Protein AF-A0A970FHM4-F1 (afdb_monomer_lite)

Secondary structure (DSSP, 8-state):
---------PPPHHHHHHHHHHHHHHHHHHHHHHHHHHHHHHHHHHHHHHHHHHHHHHHHHHHTTTPPPSSGGGGGGGSTTGGG---SSTT----TTTTTTTTTT--------

Structure (mmCIF, N/CA/C/O backbone):
data_AF-A0A970FHM4-F1
#
_entry.id   AF-A0A970FHM4-F1
#
loop_
_atom_site.group_PDB
_atom_site.id
_atom_site.type_symbol
_atom_site.label_atom_id
_atom_site.label_alt_id
_atom_site.label_comp_id
_atom_site.label_asym_id
_atom_site.label_entity_id
_atom_site.label_seq_id
_atom_site.pdbx_PDB_ins_code
_atom_site.Cartn_x
_atom_site.Cartn_y
_atom_site.Cartn_z
_atom_site.occupancy
_atom_site.B_iso_or_equiv
_atom_site.auth_seq_id
_atom_site.auth_comp_id
_atom_site.auth_asym_id
_atom_site.auth_atom_id
_atom_site.pdbx_PDB_model_num
ATOM 1 N N . MET A 1 1 ? -10.624 -36.931 55.716 1.00 47.12 1 MET A N 1
ATOM 2 C CA . MET A 1 1 ? -10.658 -36.661 54.260 1.00 47.12 1 MET A CA 1
ATOM 3 C C . MET A 1 1 ? -11.258 -35.272 54.061 1.00 47.12 1 MET A C 1
ATOM 5 O O . MET A 1 1 ? -12.460 -35.108 54.221 1.00 47.12 1 MET A O 1
ATOM 9 N N . MET A 1 2 ? -10.418 -34.252 53.869 1.00 50.75 2 MET A N 1
ATOM 10 C CA . MET A 1 2 ? -10.850 -32.848 53.817 1.00 50.75 2 MET A CA 1
ATOM 11 C C . MET A 1 2 ? -11.501 -32.578 52.451 1.00 50.75 2 MET A C 1
ATOM 13 O O . MET A 1 2 ? -10.824 -32.610 51.425 1.00 50.75 2 MET A O 1
ATOM 17 N N . LYS A 1 3 ? -12.822 -32.372 52.418 1.00 61.88 3 LYS A N 1
ATOM 18 C CA . LYS A 1 3 ? -13.551 -31.987 51.201 1.00 61.88 3 LYS A CA 1
ATOM 19 C C . LYS A 1 3 ? -13.250 -30.519 50.896 1.00 61.88 3 LYS A C 1
ATOM 21 O O . LYS A 1 3 ? -13.699 -29.633 51.615 1.00 61.88 3 LYS A O 1
ATOM 26 N N . PHE A 1 4 ? -12.488 -30.274 49.835 1.00 65.38 4 PHE A N 1
ATOM 27 C CA . PHE A 1 4 ? -12.268 -28.937 49.292 1.00 65.38 4 PHE A CA 1
ATOM 28 C C . PHE A 1 4 ? -13.603 -28.411 48.739 1.00 65.38 4 PHE A C 1
ATOM 30 O O . PHE A 1 4 ? -14.100 -28.903 47.725 1.00 65.38 4 PHE A O 1
ATOM 37 N N . LEU A 1 5 ? -14.215 -27.444 49.423 1.00 69.38 5 LEU A N 1
ATOM 38 C CA . LEU A 1 5 ? -15.389 -26.733 48.919 1.00 69.38 5 LEU A CA 1
ATOM 39 C C . LEU A 1 5 ? -14.934 -25.859 47.742 1.00 69.38 5 LEU A C 1
ATOM 41 O O . LEU A 1 5 ? -14.339 -24.800 47.934 1.00 69.38 5 LEU A O 1
ATOM 45 N N . ARG A 1 6 ? -15.162 -26.321 46.507 1.00 68.62 6 ARG A N 1
ATOM 46 C CA . ARG A 1 6 ? -14.928 -25.515 45.302 1.00 68.62 6 ARG A CA 1
ATOM 47 C C . ARG A 1 6 ? -15.928 -24.357 45.281 1.00 68.62 6 ARG A C 1
ATOM 49 O O . ARG A 1 6 ? -17.110 -24.553 45.018 1.00 68.62 6 ARG A O 1
ATOM 56 N N . SER A 1 7 ? -15.439 -23.152 45.564 1.00 67.62 7 SER A N 1
ATOM 57 C CA . SER A 1 7 ? -16.160 -21.902 45.330 1.00 67.62 7 SER A CA 1
ATOM 58 C C . SER A 1 7 ? -16.213 -21.653 43.820 1.00 67.62 7 SER A C 1
ATOM 60 O O . SER A 1 7 ? -15.241 -21.196 43.222 1.00 67.62 7 SER A O 1
ATOM 62 N N . ASN A 1 8 ? -17.328 -22.009 43.184 1.00 67.75 8 ASN A N 1
ATOM 63 C CA . ASN A 1 8 ? -17.584 -21.647 41.793 1.00 67.75 8 ASN A CA 1
ATOM 64 C C . ASN A 1 8 ? -18.011 -20.173 41.755 1.00 67.75 8 ASN A C 1
ATOM 66 O O . ASN A 1 8 ? -19.188 -19.860 41.928 1.00 67.75 8 ASN A O 1
ATOM 70 N N . LYS A 1 9 ? -17.051 -19.261 41.574 1.00 74.31 9 LYS A N 1
ATOM 71 C CA . LYS A 1 9 ? -17.341 -17.862 41.240 1.00 74.31 9 LYS A CA 1
ATOM 72 C C . LYS A 1 9 ? -17.841 -17.820 39.792 1.00 74.31 9 LYS A C 1
ATOM 74 O O . LYS A 1 9 ? -17.068 -18.075 38.873 1.00 74.31 9 LYS A O 1
ATOM 79 N N . GLY A 1 10 ? -19.136 -17.581 39.602 1.00 75.44 10 GLY A N 1
ATOM 80 C CA . GLY A 1 10 ? -19.725 -17.345 38.283 1.00 75.44 10 GLY A CA 1
ATOM 81 C C . GLY A 1 10 ? -19.442 -15.921 37.807 1.00 75.44 10 GLY A C 1
ATOM 82 O O . GLY A 1 10 ? -19.414 -14.999 38.619 1.00 75.44 10 GLY A O 1
ATOM 83 N N . PHE A 1 11 ? -19.232 -15.755 36.501 1.00 80.06 11 PHE A N 1
ATOM 84 C CA . PHE A 1 11 ? -19.122 -14.448 35.852 1.00 80.06 11 PHE A CA 1
ATOM 85 C C . PHE A 1 11 ? -20.471 -13.727 35.947 1.00 80.06 11 PHE A C 1
ATOM 87 O O . PHE A 1 11 ? -21.509 -14.333 35.666 1.00 80.06 11 PHE A O 1
ATOM 94 N N . THR A 1 12 ? -20.493 -12.461 36.361 1.00 90.00 12 THR A N 1
ATOM 95 C CA . THR A 1 12 ? -21.752 -11.708 36.391 1.00 90.00 12 THR A CA 1
ATOM 96 C C . THR A 1 12 ? -22.114 -11.243 34.978 1.00 90.00 12 THR A C 1
ATOM 98 O O . THR A 1 12 ? -21.250 -10.869 34.186 1.00 90.00 12 THR A O 1
ATOM 101 N N . LEU A 1 13 ? -23.407 -11.232 34.637 1.00 89.94 13 LEU A N 1
ATOM 102 C CA . LEU A 1 13 ? -23.860 -10.679 33.350 1.00 89.94 13 LEU A CA 1
ATOM 103 C C . LEU A 1 13 ? -23.475 -9.199 33.201 1.00 89.94 13 LEU A C 1
ATOM 105 O O . LEU A 1 13 ? -23.202 -8.736 32.097 1.00 89.94 13 LEU A O 1
ATOM 109 N N . VAL A 1 14 ? -23.415 -8.473 34.321 1.00 92.94 14 VAL A N 1
ATOM 110 C CA . VAL A 1 14 ? -23.014 -7.063 34.364 1.00 92.94 14 VAL A CA 1
ATOM 111 C C . VAL A 1 14 ? -21.531 -6.889 34.025 1.00 92.94 14 VAL A C 1
ATOM 113 O O . VAL A 1 14 ? -21.203 -5.991 33.254 1.00 92.94 14 VAL A O 1
ATOM 116 N N . GLU A 1 15 ? -20.640 -7.756 34.522 1.00 90.50 15 GLU A N 1
ATOM 117 C CA . GLU A 1 15 ? -19.221 -7.739 34.128 1.00 90.50 15 GLU A CA 1
ATOM 118 C C . GLU A 1 15 ? -19.059 -7.928 32.622 1.00 90.50 15 GLU A C 1
ATOM 120 O O . GLU A 1 15 ? -18.303 -7.194 31.990 1.00 90.50 15 GLU A O 1
ATOM 125 N N . LEU A 1 16 ? -19.807 -8.861 32.027 1.00 91.94 16 LEU A N 1
ATOM 126 C CA . LEU A 1 16 ? -19.740 -9.089 30.584 1.00 91.94 16 LEU A CA 1
ATOM 127 C C . LEU A 1 16 ? -20.261 -7.881 29.794 1.00 91.94 16 LEU A C 1
ATOM 129 O O . LEU A 1 16 ? -19.669 -7.504 28.784 1.00 91.94 16 LEU A O 1
ATOM 133 N N . LEU A 1 17 ? -21.334 -7.248 30.276 1.00 94.38 17 LEU A N 1
ATOM 134 C CA . LEU A 1 17 ? -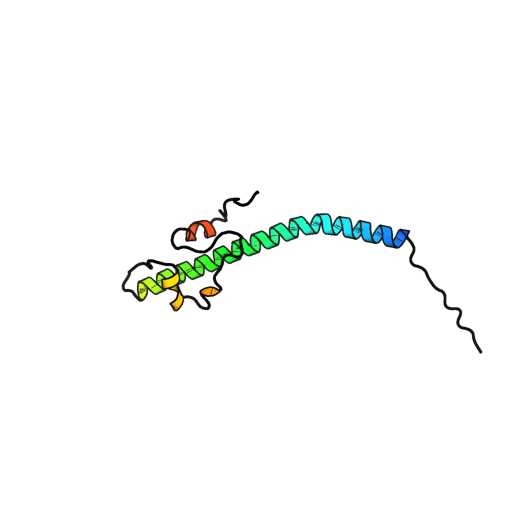21.938 -6.077 29.645 1.00 94.38 17 LEU A CA 1
ATOM 135 C C . LEU A 1 17 ? -20.973 -4.886 29.605 1.00 94.38 17 LEU A C 1
ATOM 137 O O . LEU A 1 17 ? -20.823 -4.250 28.565 1.00 94.38 17 LEU A O 1
ATOM 141 N N . ILE A 1 18 ? -20.283 -4.594 30.709 1.00 95.06 18 ILE A N 1
ATOM 142 C CA . ILE A 1 18 ? -19.328 -3.477 30.759 1.00 95.06 18 ILE A CA 1
ATOM 143 C C . ILE A 1 18 ? -18.163 -3.714 29.786 1.00 95.06 18 ILE A C 1
ATOM 145 O O . ILE A 1 18 ? -17.743 -2.789 29.092 1.00 95.06 18 ILE A O 1
ATOM 149 N N . VAL A 1 19 ? -17.676 -4.953 29.677 1.00 95.94 19 VAL A N 1
ATOM 150 C CA . VAL A 1 19 ? -16.573 -5.299 28.768 1.00 95.94 19 VAL A CA 1
ATOM 151 C C . VAL A 1 19 ? -16.952 -5.054 27.307 1.00 95.94 19 VAL A C 1
ATOM 153 O O . VAL A 1 19 ? -16.191 -4.408 26.587 1.00 95.94 19 VAL A O 1
ATOM 156 N N . VAL A 1 20 ? -18.129 -5.507 26.861 1.00 96.50 20 VAL A N 1
ATOM 157 C CA . VAL A 1 20 ? -18.550 -5.293 25.464 1.00 96.50 20 VAL A CA 1
ATOM 158 C C . VAL A 1 20 ? -18.807 -3.818 25.155 1.00 96.50 20 VAL A C 1
ATOM 160 O O . VAL A 1 20 ? -18.520 -3.379 24.044 1.00 96.50 20 VAL A O 1
ATOM 163 N N . VAL A 1 21 ? -19.267 -3.032 26.137 1.00 97.38 21 VAL A N 1
ATOM 164 C CA . VAL A 1 21 ? -19.425 -1.575 25.995 1.00 97.38 21 VAL A CA 1
ATOM 165 C C . VAL A 1 21 ? -18.070 -0.898 25.781 1.00 97.38 21 VAL A C 1
ATOM 167 O O . VAL A 1 21 ? -17.928 -0.094 24.861 1.00 97.38 21 VAL A O 1
ATOM 170 N N . ILE A 1 22 ? -17.057 -1.249 26.579 1.00 97.62 22 ILE A N 1
ATOM 171 C CA . ILE A 1 22 ? -15.706 -0.689 26.430 1.00 97.62 22 ILE A CA 1
ATOM 172 C C . ILE A 1 22 ? -15.106 -1.085 25.073 1.00 97.62 22 ILE A C 1
ATOM 174 O O . ILE A 1 22 ? -14.592 -0.222 24.363 1.00 97.62 22 ILE A O 1
ATOM 178 N N . ILE A 1 23 ? -15.217 -2.358 24.670 1.00 97.69 23 ILE A N 1
ATOM 179 C CA . ILE A 1 23 ? -14.736 -2.825 23.358 1.00 97.69 23 ILE A CA 1
ATOM 180 C C . ILE A 1 23 ? -15.452 -2.084 22.220 1.00 97.69 23 ILE A C 1
ATOM 182 O O . ILE A 1 23 ? -14.798 -1.668 21.267 1.00 97.69 23 ILE A O 1
ATOM 186 N N . GLY A 1 24 ? -16.764 -1.857 22.332 1.00 98.12 24 GLY A N 1
ATOM 187 C CA . GLY A 1 24 ? -17.536 -1.107 21.339 1.00 98.12 24 GLY A CA 1
ATOM 188 C C . GLY A 1 24 ? -17.017 0.318 21.128 1.00 98.12 24 GLY A C 1
ATOM 189 O O . GLY A 1 24 ? -16.848 0.743 19.986 1.00 98.12 24 GLY A O 1
ATOM 190 N N . ILE A 1 25 ? -16.690 1.031 22.213 1.00 97.94 25 ILE A N 1
ATOM 191 C CA . ILE A 1 25 ? -16.112 2.384 22.138 1.00 97.94 25 ILE A CA 1
ATOM 192 C C . ILE A 1 25 ? -14.737 2.358 21.456 1.00 97.94 25 ILE A C 1
ATOM 194 O O . ILE A 1 25 ? -14.462 3.191 20.593 1.00 97.94 25 ILE A O 1
ATOM 198 N N . LEU A 1 26 ? -13.883 1.391 21.809 1.00 98.06 26 LEU A N 1
ATOM 199 C CA . LEU A 1 26 ? -12.553 1.262 21.208 1.00 98.06 26 LEU A CA 1
ATOM 200 C C . LEU A 1 26 ? -12.636 0.975 19.704 1.00 98.06 26 LEU A C 1
ATOM 202 O O . LEU A 1 26 ? -11.939 1.618 18.923 1.00 98.06 26 LEU A O 1
ATOM 206 N N . VAL A 1 27 ? -13.509 0.052 19.288 1.00 98.00 27 VAL A N 1
ATOM 207 C CA . VAL A 1 27 ? -13.689 -0.319 17.874 1.00 98.00 27 VAL A CA 1
ATOM 208 C C . VAL A 1 27 ? -14.221 0.854 17.049 1.00 98.00 27 VAL A C 1
ATOM 210 O O . VAL A 1 27 ? -13.736 1.078 15.941 1.00 98.00 27 VAL A O 1
ATOM 213 N N . ALA A 1 28 ? -15.155 1.640 17.594 1.00 97.56 28 ALA A N 1
ATOM 214 C CA . ALA A 1 28 ? -15.717 2.804 16.908 1.00 97.56 28 ALA A CA 1
ATOM 215 C C . ALA A 1 28 ? -14.651 3.850 16.528 1.00 97.56 28 ALA A C 1
ATOM 217 O O . ALA A 1 28 ? -14.747 4.460 15.466 1.00 97.56 28 ALA A O 1
ATOM 218 N N . ILE A 1 29 ? -13.624 4.033 17.365 1.00 97.38 29 ILE A N 1
ATOM 219 C CA . ILE A 1 29 ? -12.493 4.932 17.080 1.00 97.38 29 ILE A CA 1
ATOM 220 C C . ILE A 1 29 ? -11.436 4.227 16.219 1.00 97.38 29 ILE A C 1
ATOM 222 O O . ILE A 1 29 ? -10.860 4.834 15.318 1.00 97.38 29 ILE A O 1
ATOM 226 N N . ALA A 1 30 ? -11.177 2.942 16.471 1.00 97.25 30 ALA A N 1
ATOM 227 C CA . ALA A 1 30 ? -10.107 2.202 15.810 1.00 97.25 30 ALA A CA 1
ATOM 228 C C . ALA A 1 30 ? -10.345 1.994 14.306 1.00 97.25 30 ALA A C 1
ATOM 230 O O . ALA A 1 30 ? -9.398 2.118 13.535 1.00 97.25 30 ALA A O 1
ATOM 231 N N . ILE A 1 31 ? -11.580 1.703 13.875 1.00 96.50 31 ILE A N 1
ATOM 232 C CA . ILE A 1 31 ? -11.900 1.435 12.460 1.00 96.50 31 ILE A CA 1
ATOM 233 C C . ILE A 1 31 ? -11.533 2.609 11.532 1.00 96.50 31 ILE A C 1
ATOM 235 O O . ILE A 1 31 ? -10.760 2.381 10.597 1.00 96.50 31 ILE A O 1
ATOM 239 N N . PRO A 1 32 ? -12.027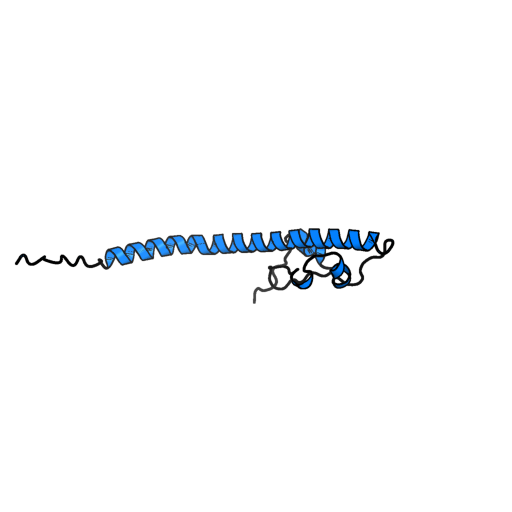 3.849 11.743 1.00 95.12 32 PRO A N 1
ATOM 240 C CA . PRO A 1 32 ? -11.718 4.954 10.834 1.00 95.12 32 PRO A CA 1
ATOM 241 C C . PRO A 1 32 ? -10.222 5.290 10.827 1.00 95.12 32 PRO A C 1
ATOM 243 O O . PRO A 1 32 ? -9.640 5.452 9.756 1.00 95.12 32 PRO A O 1
ATOM 246 N N . VAL A 1 33 ? -9.577 5.296 12.000 1.00 96.88 33 VAL A N 1
ATOM 247 C CA . VAL A 1 33 ? -8.136 5.573 12.127 1.00 96.88 33 VAL A CA 1
ATOM 248 C C . VAL A 1 33 ? -7.305 4.521 11.392 1.00 96.88 33 VAL A C 1
ATOM 250 O O . VAL A 1 33 ? -6.388 4.854 10.647 1.00 96.88 33 VAL A O 1
ATOM 253 N N . TYR A 1 34 ? -7.631 3.239 11.558 1.00 96.12 34 TYR A N 1
ATOM 254 C CA . TYR A 1 34 ? -6.929 2.161 10.866 1.00 96.12 34 TYR A CA 1
ATOM 255 C C . TYR A 1 34 ? -7.123 2.233 9.345 1.00 96.12 34 TYR A C 1
ATOM 257 O O . TYR A 1 34 ? -6.170 2.031 8.588 1.00 96.12 34 TYR A O 1
ATOM 265 N N . SER A 1 35 ? -8.331 2.568 8.884 1.00 93.31 35 SER A N 1
ATOM 266 C CA . SER A 1 35 ? -8.614 2.752 7.457 1.00 93.31 35 SER A CA 1
ATOM 267 C C . SER A 1 35 ? -7.790 3.889 6.846 1.00 93.31 35 SER A C 1
ATOM 269 O O . SER A 1 35 ? -7.274 3.747 5.740 1.00 93.31 35 SER A O 1
ATOM 271 N N . GLU A 1 36 ? -7.634 5.008 7.552 1.00 92.12 36 GLU A N 1
ATOM 272 C CA . GLU A 1 36 ? -6.830 6.141 7.086 1.00 92.12 36 GLU A CA 1
ATOM 273 C C . GLU A 1 36 ? -5.334 5.801 7.050 1.00 92.12 36 GLU A C 1
ATOM 275 O O . GLU A 1 36 ? -4.662 6.046 6.046 1.00 92.12 36 GLU A O 1
ATOM 280 N N . ILE A 1 37 ? -4.816 5.163 8.106 1.00 94.25 37 ILE A N 1
ATOM 281 C CA . ILE A 1 37 ? -3.408 4.747 8.183 1.00 94.25 37 ILE A CA 1
ATOM 282 C C . ILE A 1 37 ? -3.069 3.770 7.056 1.00 94.25 37 ILE A C 1
ATOM 284 O O . ILE A 1 37 ? -2.052 3.931 6.382 1.00 94.25 37 ILE A O 1
ATOM 288 N N . THR A 1 38 ? -3.911 2.759 6.839 1.00 93.19 38 THR A N 1
ATOM 289 C CA . THR A 1 38 ? -3.685 1.767 5.779 1.00 93.19 38 THR A CA 1
ATOM 290 C C . THR A 1 38 ? -3.768 2.394 4.395 1.00 93.19 38 THR A C 1
ATOM 292 O O . THR A 1 38 ? -2.920 2.098 3.557 1.00 93.19 38 THR A O 1
ATOM 295 N N . ARG A 1 39 ? -4.720 3.303 4.156 1.00 90.56 39 ARG A N 1
ATOM 296 C CA . ARG A 1 39 ? -4.796 4.063 2.904 1.00 90.56 39 ARG A CA 1
ATOM 297 C C . ARG A 1 39 ? -3.530 4.887 2.662 1.00 90.56 39 ARG A C 1
ATOM 299 O O . ARG A 1 39 ? -2.914 4.735 1.613 1.00 90.56 39 ARG A O 1
ATOM 306 N N . SER A 1 40 ? -3.092 5.685 3.636 1.00 90.06 40 SER A N 1
ATOM 307 C CA . SER A 1 40 ? -1.882 6.504 3.487 1.00 90.06 40 SER A CA 1
ATOM 308 C C . SER A 1 40 ? -0.625 5.648 3.286 1.00 90.06 40 SER A C 1
ATOM 310 O O . SER A 1 40 ? 0.247 5.997 2.494 1.00 90.06 40 SER A O 1
ATOM 312 N N . ALA A 1 41 ? -0.530 4.495 3.956 1.00 92.75 41 ALA A N 1
ATOM 313 C CA . ALA A 1 41 ? 0.571 3.557 3.751 1.00 92.75 41 ALA A CA 1
ATOM 314 C C . ALA A 1 41 ? 0.599 3.003 2.316 1.00 92.75 41 ALA A C 1
ATOM 316 O O . ALA A 1 41 ? 1.674 2.902 1.725 1.00 92.75 41 ALA A O 1
ATOM 317 N N . LYS A 1 42 ? -0.571 2.688 1.746 1.00 91.56 42 LYS A N 1
ATOM 318 C CA . LYS A 1 42 ? -0.700 2.247 0.351 1.00 91.56 42 LYS A CA 1
ATOM 319 C C . LYS A 1 42 ? -0.287 3.345 -0.632 1.00 91.56 42 LYS A C 1
ATOM 321 O O . LYS A 1 42 ? 0.509 3.070 -1.521 1.00 91.56 42 LYS A O 1
ATOM 326 N N . GLU A 1 43 ? -0.759 4.576 -0.439 1.00 89.81 43 GLU A N 1
ATOM 327 C CA . GLU A 1 43 ? -0.407 5.729 -1.287 1.00 89.81 43 GLU A CA 1
ATOM 328 C C . GLU A 1 43 ? 1.110 5.986 -1.280 1.00 89.81 43 GLU A C 1
ATOM 330 O O . GLU A 1 43 ? 1.737 6.077 -2.333 1.00 89.81 43 GLU A O 1
ATOM 335 N N . ARG A 1 44 ? 1.737 5.986 -0.096 1.00 90.88 44 ARG A N 1
ATOM 336 C CA . ARG A 1 44 ? 3.196 6.145 0.042 1.00 90.88 44 ARG A CA 1
ATOM 337 C C . ARG A 1 44 ? 3.983 5.009 -0.605 1.00 90.88 44 ARG A C 1
ATOM 339 O O . ARG A 1 44 ? 5.062 5.243 -1.146 1.00 90.88 44 ARG A O 1
ATOM 346 N N . ALA A 1 45 ? 3.472 3.780 -0.542 1.00 91.88 45 ALA A N 1
ATOM 347 C CA . ALA A 1 45 ? 4.083 2.658 -1.244 1.00 91.88 45 ALA A CA 1
ATOM 348 C C . ALA A 1 45 ? 4.029 2.872 -2.764 1.00 91.88 45 ALA A C 1
ATOM 350 O O . ALA A 1 45 ? 5.030 2.639 -3.440 1.00 91.88 45 ALA A O 1
ATOM 351 N N . CYS A 1 46 ? 2.913 3.392 -3.293 1.00 91.38 46 CYS A N 1
ATOM 352 C CA . CYS A 1 46 ? 2.816 3.708 -4.715 1.00 91.38 46 CYS A CA 1
ATOM 353 C C . CYS A 1 46 ? 3.802 4.798 -5.135 1.00 91.38 46 CYS A C 1
ATOM 355 O O . CYS A 1 46 ? 4.516 4.615 -6.118 1.00 91.38 46 CYS A O 1
ATOM 357 N N . GLU A 1 47 ? 3.902 5.875 -4.357 1.00 90.81 47 GLU A N 1
ATOM 358 C CA . GLU A 1 47 ? 4.861 6.958 -4.590 1.00 90.81 47 GLU A CA 1
ATOM 359 C C . GLU A 1 47 ? 6.316 6.450 -4.565 1.00 90.81 47 GLU A C 1
ATOM 361 O O . GLU A 1 47 ? 7.142 6.821 -5.400 1.00 90.81 47 GLU A O 1
ATOM 366 N N . SER A 1 48 ? 6.641 5.561 -3.621 1.00 92.12 48 SER A N 1
ATOM 367 C CA . SER A 1 48 ? 7.967 4.944 -3.532 1.00 92.12 48 SER A CA 1
ATOM 368 C C . SER A 1 48 ? 8.291 4.114 -4.774 1.00 92.12 48 SER A C 1
ATOM 370 O O . SER A 1 48 ? 9.381 4.240 -5.331 1.00 92.12 48 SER A O 1
ATOM 372 N N . ASN A 1 49 ? 7.347 3.292 -5.231 1.00 92.69 49 ASN A N 1
ATOM 373 C CA . ASN A 1 49 ? 7.508 2.483 -6.438 1.00 92.69 49 ASN A CA 1
ATOM 374 C C . ASN A 1 49 ? 7.676 3.354 -7.687 1.00 92.69 49 ASN A C 1
ATOM 376 O O . ASN A 1 49 ? 8.520 3.056 -8.525 1.00 92.69 49 ASN A O 1
ATOM 380 N N . VAL A 1 50 ? 6.955 4.473 -7.792 1.00 92.25 50 VAL A N 1
ATOM 381 C CA . VAL A 1 50 ? 7.131 5.422 -8.900 1.00 92.25 50 VAL A CA 1
ATOM 382 C C . VAL A 1 50 ? 8.558 5.943 -8.972 1.00 92.25 50 VAL A C 1
ATOM 384 O O . VAL A 1 50 ? 9.144 6.017 -10.048 1.00 92.25 50 VAL A O 1
ATOM 387 N N . ARG A 1 51 ? 9.155 6.286 -7.828 1.00 92.69 51 ARG A N 1
ATOM 388 C CA . ARG A 1 51 ? 10.549 6.745 -7.786 1.00 92.69 51 ARG A CA 1
ATOM 389 C C . ARG A 1 51 ? 11.513 5.662 -8.281 1.00 92.69 51 ARG A C 1
ATOM 391 O O . ARG A 1 51 ? 12.480 5.993 -8.963 1.00 92.69 51 ARG A O 1
ATOM 398 N N . ILE A 1 52 ? 11.227 4.391 -7.987 1.00 93.50 52 ILE A N 1
ATOM 399 C CA . ILE A 1 52 ? 11.980 3.244 -8.516 1.00 93.50 52 ILE A CA 1
ATOM 400 C C . ILE A 1 52 ? 11.827 3.170 -10.040 1.00 93.50 52 ILE A C 1
ATOM 402 O O . ILE A 1 52 ? 12.836 3.108 -10.737 1.00 93.50 52 ILE A O 1
ATOM 406 N N . ILE A 1 53 ? 10.601 3.270 -10.563 1.00 93.75 53 ILE A N 1
ATOM 407 C CA . ILE A 1 53 ? 10.323 3.257 -12.010 1.00 93.75 53 ILE A CA 1
ATOM 408 C C . ILE A 1 53 ? 11.043 4.410 -12.713 1.00 93.75 53 ILE A C 1
ATOM 410 O O . ILE A 1 53 ? 11.745 4.184 -13.690 1.00 93.75 53 ILE A O 1
ATOM 414 N N . LYS A 1 54 ? 10.968 5.639 -12.187 1.00 93.50 54 LYS A N 1
ATOM 415 C CA . LYS A 1 54 ? 11.699 6.789 -12.746 1.00 93.50 54 LYS A CA 1
ATOM 416 C C . LYS A 1 54 ? 13.207 6.549 -12.767 1.00 93.50 54 LYS A C 1
ATOM 418 O O . LYS A 1 54 ? 13.871 6.873 -13.746 1.00 93.50 54 LYS A O 1
ATOM 423 N N . SER A 1 55 ? 13.754 5.949 -11.710 1.00 94.69 55 SER A N 1
ATOM 424 C CA . SER A 1 55 ? 15.167 5.569 -11.682 1.00 94.69 55 SER A CA 1
ATOM 425 C C . SER A 1 55 ? 15.503 4.473 -12.697 1.00 94.69 55 SER A C 1
ATOM 427 O O . SER A 1 55 ? 16.637 4.426 -13.168 1.00 94.69 55 SER A O 1
ATOM 429 N N . ALA A 1 56 ? 14.565 3.584 -13.020 1.00 95.19 56 ALA A N 1
ATOM 430 C CA . ALA A 1 56 ? 14.733 2.563 -14.047 1.00 95.19 56 ALA A CA 1
ATOM 431 C C . ALA A 1 56 ? 14.682 3.162 -15.459 1.00 95.19 56 ALA A C 1
ATOM 433 O O . ALA A 1 56 ? 15.527 2.815 -16.274 1.00 95.19 56 ALA A O 1
ATOM 434 N N . ILE A 1 57 ? 13.792 4.127 -15.718 1.00 94.69 57 ILE A N 1
ATOM 435 C CA . ILE A 1 57 ? 13.743 4.879 -16.987 1.00 94.69 57 ILE A CA 1
ATOM 436 C C . ILE A 1 57 ? 15.088 5.563 -17.255 1.00 94.69 57 ILE A C 1
ATOM 438 O O . ILE A 1 57 ? 15.637 5.456 -18.347 1.00 94.69 57 ILE A O 1
ATOM 442 N N . LEU A 1 58 ? 15.672 6.210 -16.241 1.00 94.81 58 LEU A N 1
ATOM 443 C CA . LEU A 1 58 ? 16.991 6.837 -16.380 1.00 94.81 58 LEU A CA 1
ATOM 444 C C . LEU A 1 58 ? 18.099 5.813 -16.678 1.00 94.81 58 LEU A C 1
ATOM 446 O O . LEU A 1 58 ? 19.017 6.107 -17.438 1.00 94.81 58 LEU A O 1
ATOM 450 N N . GLN A 1 59 ? 18.034 4.618 -16.086 1.00 95.56 59 GLN A N 1
ATOM 451 C CA . GLN A 1 59 ? 18.996 3.547 -16.371 1.00 95.56 59 GLN A CA 1
ATOM 452 C C . GLN A 1 59 ? 18.831 2.995 -17.790 1.00 95.56 59 GLN A C 1
ATOM 454 O O . GLN A 1 59 ? 19.835 2.799 -18.472 1.00 95.56 59 GLN A O 1
ATOM 459 N N . TYR A 1 60 ? 17.587 2.811 -18.236 1.00 95.88 60 TYR A N 1
ATOM 460 C CA . TYR A 1 60 ? 17.252 2.415 -19.600 1.00 95.88 60 TYR A CA 1
ATOM 461 C C . TYR A 1 60 ? 17.831 3.408 -20.610 1.00 95.88 60 TYR A C 1
ATOM 463 O O . TYR A 1 60 ? 18.594 3.015 -21.484 1.00 95.88 60 TYR A O 1
ATOM 471 N N . GLN A 1 61 ? 17.590 4.709 -20.420 1.00 95.38 61 GLN A N 1
ATOM 472 C CA . GLN A 1 61 ? 18.114 5.757 -21.302 1.00 95.38 61 GLN A CA 1
ATOM 473 C C . GLN A 1 61 ? 19.646 5.741 -21.396 1.00 95.38 61 GLN A C 1
ATOM 475 O O . GLN A 1 61 ? 20.213 5.985 -22.456 1.00 95.38 61 GLN A O 1
ATOM 480 N N . VAL A 1 62 ? 20.350 5.446 -20.300 1.00 95.25 62 VAL A N 1
ATOM 481 C CA . VAL A 1 62 ? 21.818 5.333 -20.322 1.00 95.25 62 VAL A CA 1
ATOM 482 C C . VAL A 1 62 ? 22.280 4.103 -21.110 1.00 95.25 62 VAL A C 1
ATOM 484 O O . VAL A 1 62 ? 23.311 4.170 -21.780 1.00 95.25 62 VAL A O 1
ATOM 487 N N . ALA A 1 63 ? 21.547 2.993 -21.033 1.00 94.56 63 ALA A N 1
ATOM 488 C CA . ALA A 1 63 ? 21.873 1.756 -21.738 1.00 94.56 63 ALA A CA 1
ATOM 489 C C . ALA A 1 63 ? 21.530 1.819 -23.238 1.00 94.56 63 ALA A C 1
ATOM 491 O O . ALA A 1 63 ? 22.335 1.392 -24.065 1.00 94.56 63 ALA A O 1
ATOM 492 N N . GLU A 1 64 ? 20.392 2.418 -23.583 1.00 93.94 64 GLU A N 1
ATOM 493 C CA . GLU A 1 64 ? 19.836 2.486 -24.940 1.00 93.94 64 GLU A CA 1
ATOM 494 C C . GLU A 1 64 ? 20.134 3.832 -25.628 1.00 93.94 64 GLU A C 1
ATOM 496 O O . GLU A 1 64 ? 19.363 4.340 -26.430 1.00 93.94 64 GLU A O 1
ATOM 501 N N . ASN A 1 65 ? 21.287 4.442 -25.325 1.00 93.12 65 ASN A N 1
ATOM 502 C CA . ASN A 1 65 ? 21.798 5.650 -25.998 1.00 93.12 65 ASN A CA 1
ATOM 503 C C . ASN A 1 65 ? 20.846 6.867 -26.019 1.00 93.12 65 ASN A C 1
ATOM 505 O O . ASN A 1 65 ? 20.943 7.717 -26.905 1.00 93.12 65 ASN A O 1
ATOM 509 N N . GLY A 1 66 ? 19.991 6.998 -25.008 1.00 91.12 66 GLY A N 1
ATOM 510 C CA . GLY A 1 66 ? 19.057 8.109 -24.834 1.00 91.12 66 GLY A CA 1
ATOM 511 C C . GLY A 1 66 ? 17.642 7.845 -25.343 1.00 91.12 66 GLY A C 1
ATOM 512 O O . GLY A 1 66 ? 16.818 8.751 -25.229 1.00 91.12 66 GLY A O 1
ATOM 513 N N . ASP A 1 67 ? 17.354 6.650 -25.861 1.00 92.75 67 ASP A N 1
ATOM 514 C CA . ASP A 1 67 ? 15.998 6.259 -26.248 1.00 92.75 67 ASP A CA 1
ATOM 515 C C . ASP A 1 67 ? 15.085 6.114 -25.014 1.00 92.75 67 ASP A C 1
ATOM 517 O O . ASP A 1 67 ? 15.525 5.741 -23.920 1.00 92.75 67 ASP A O 1
ATOM 521 N N . GLU A 1 68 ? 13.803 6.445 -25.178 1.00 90.62 68 GLU A N 1
ATOM 522 C CA . GLU A 1 68 ? 12.775 6.268 -24.147 1.00 90.62 68 GLU A CA 1
ATOM 523 C C . GLU A 1 68 ? 12.168 4.857 -24.234 1.00 90.62 68 GLU A C 1
ATOM 525 O O . GLU A 1 68 ? 12.128 4.284 -25.323 1.00 90.62 68 GLU A O 1
ATOM 530 N N . PRO A 1 69 ? 11.731 4.267 -23.107 1.00 92.56 69 PRO A N 1
ATOM 531 C CA . PRO A 1 69 ? 10.992 3.008 -23.140 1.00 92.56 69 PRO A CA 1
ATOM 532 C C . PRO A 1 69 ? 9.631 3.220 -23.817 1.00 92.56 69 PRO A C 1
ATOM 534 O O . PRO A 1 69 ? 8.964 4.220 -23.543 1.00 92.56 69 PRO A O 1
ATOM 537 N N . ASP A 1 70 ? 9.219 2.278 -24.665 1.00 91.69 70 ASP A N 1
ATOM 538 C CA . ASP A 1 70 ? 7.910 2.315 -25.328 1.00 91.69 70 ASP A CA 1
ATOM 539 C C . ASP A 1 70 ? 6.822 1.770 -24.391 1.00 91.69 70 ASP A C 1
ATOM 541 O O . ASP A 1 70 ? 5.703 2.286 -24.354 1.00 91.69 70 ASP A O 1
ATOM 545 N N . ASP A 1 71 ? 7.174 0.761 -23.589 1.00 90.00 71 ASP A N 1
ATOM 546 C CA . ASP A 1 71 ? 6.294 0.106 -22.630 1.00 90.00 71 ASP A CA 1
ATOM 547 C C . ASP A 1 71 ? 6.954 -0.018 -21.249 1.00 90.00 71 ASP A C 1
ATOM 549 O O . ASP A 1 71 ? 8.177 -0.018 -21.083 1.00 90.00 71 ASP A O 1
ATOM 553 N N . ILE A 1 72 ? 6.139 -0.159 -20.200 1.00 88.56 72 ILE A N 1
ATOM 554 C CA . ILE A 1 72 ? 6.669 -0.317 -18.839 1.00 88.56 72 ILE A CA 1
ATOM 555 C C . ILE A 1 72 ? 7.436 -1.640 -18.679 1.00 88.56 72 ILE A C 1
ATOM 557 O O . ILE A 1 72 ? 8.358 -1.736 -17.868 1.00 88.56 72 ILE A O 1
ATOM 561 N N . GLU A 1 73 ? 7.098 -2.652 -19.477 1.00 91.00 73 GLU A N 1
ATOM 562 C CA . GLU A 1 73 ? 7.781 -3.940 -19.561 1.00 91.00 73 GLU A CA 1
ATOM 563 C C . GLU A 1 73 ? 9.243 -3.825 -20.014 1.00 91.00 73 GLU A C 1
ATOM 565 O O . GLU A 1 73 ? 10.058 -4.660 -19.608 1.00 91.00 73 GLU A O 1
ATOM 570 N N . ASP A 1 74 ? 9.608 -2.782 -20.766 1.00 92.62 74 ASP A N 1
ATOM 571 C CA . ASP A 1 74 ? 10.996 -2.527 -21.180 1.00 92.62 74 ASP A CA 1
ATOM 572 C C . ASP A 1 74 ? 11.905 -2.226 -19.980 1.00 92.62 74 ASP A C 1
ATOM 574 O O . ASP A 1 74 ? 13.124 -2.402 -20.027 1.00 92.62 74 ASP A O 1
ATOM 578 N N . LEU A 1 75 ? 11.305 -1.834 -18.851 1.00 92.62 75 LEU A N 1
ATOM 579 C CA . LEU A 1 75 ? 12.001 -1.578 -17.595 1.00 92.62 75 LEU A CA 1
ATOM 580 C C . LEU A 1 75 ? 12.233 -2.845 -16.765 1.00 92.62 75 LEU A C 1
ATOM 582 O O . LEU A 1 75 ? 12.952 -2.789 -15.765 1.00 92.62 75 LEU A O 1
ATOM 586 N N . ALA A 1 76 ? 11.677 -3.996 -17.159 1.00 92.88 76 ALA A N 1
ATOM 587 C CA . ALA A 1 76 ? 11.825 -5.253 -16.425 1.00 92.88 76 ALA A CA 1
ATOM 588 C C . ALA A 1 76 ? 13.288 -5.673 -16.151 1.00 92.88 76 ALA A C 1
ATOM 590 O O 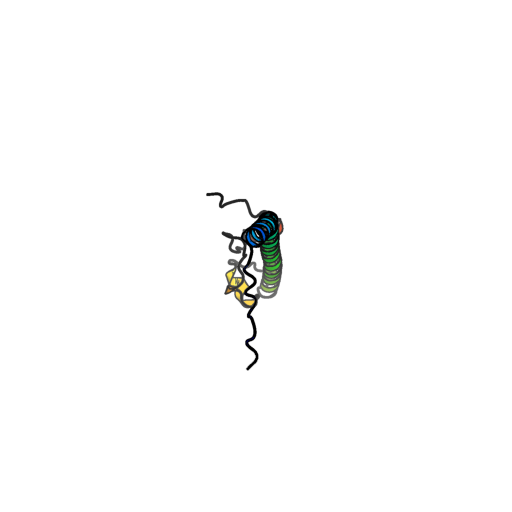. ALA A 1 76 ? 13.537 -6.215 -15.073 1.00 92.88 76 ALA A O 1
ATOM 591 N N . PRO A 1 77 ? 14.276 -5.425 -17.038 1.00 93.75 77 PRO A N 1
ATOM 592 C CA . PRO A 1 77 ? 15.687 -5.700 -16.748 1.00 93.75 77 PRO A CA 1
ATOM 593 C C . PRO A 1 77 ? 16.304 -4.785 -15.677 1.00 93.75 77 PRO A C 1
ATOM 595 O O . PRO A 1 77 ? 17.337 -5.129 -15.106 1.00 93.75 77 PRO A O 1
ATOM 598 N N . TYR A 1 78 ? 15.692 -3.628 -15.412 1.00 92.88 78 TYR A N 1
ATOM 599 C CA . TYR A 1 78 ? 16.222 -2.560 -14.555 1.00 92.88 78 TYR A CA 1
ATOM 600 C C . TYR A 1 78 ? 15.531 -2.480 -13.187 1.00 92.88 78 TYR A C 1
ATOM 602 O O . TYR A 1 78 ? 15.888 -1.640 -12.358 1.00 92.88 78 TYR A O 1
ATOM 610 N N . ILE A 1 79 ? 14.537 -3.339 -12.941 1.00 93.31 79 ILE A N 1
ATOM 611 C CA . ILE A 1 79 ? 13.763 -3.388 -11.701 1.00 93.31 79 ILE A CA 1
ATOM 612 C C . ILE A 1 79 ? 13.755 -4.823 -11.172 1.00 93.31 79 ILE A C 1
ATOM 614 O O . ILE A 1 79 ? 13.264 -5.744 -11.827 1.00 93.31 79 ILE A O 1
ATOM 618 N N . GLU A 1 80 ? 14.253 -5.011 -9.949 1.00 90.50 80 GLU A N 1
ATOM 619 C CA . GLU A 1 80 ? 14.138 -6.291 -9.248 1.00 90.50 80 GLU A CA 1
ATOM 620 C C . GLU A 1 80 ? 12.663 -6.631 -8.991 1.00 90.50 80 GLU A C 1
ATOM 622 O O . GLU A 1 80 ? 11.883 -5.789 -8.549 1.00 90.50 80 GLU A O 1
ATOM 627 N N . ASP A 1 81 ? 12.275 -7.874 -9.287 1.00 89.44 81 ASP A N 1
ATOM 628 C CA . ASP A 1 81 ? 10.907 -8.375 -9.125 1.00 89.44 81 ASP A CA 1
ATOM 629 C C . ASP A 1 81 ? 9.819 -7.502 -9.780 1.00 89.44 81 ASP A C 1
ATOM 631 O O . ASP A 1 81 ? 8.728 -7.334 -9.230 1.00 89.44 81 ASP A O 1
ATOM 635 N N . PHE A 1 82 ? 10.068 -7.020 -11.003 1.00 88.62 82 PHE A N 1
ATOM 636 C CA . PHE A 1 82 ? 9.132 -6.210 -11.799 1.00 88.62 82 PHE A CA 1
ATOM 637 C C . PHE A 1 82 ? 7.667 -6.696 -11.763 1.00 88.62 82 PHE A C 1
ATOM 639 O O . PHE A 1 82 ? 6.745 -5.909 -11.592 1.00 88.62 82 PHE A O 1
ATOM 646 N N . LYS A 1 83 ? 7.421 -8.012 -11.828 1.00 86.00 83 LYS A N 1
ATOM 647 C CA . LYS A 1 83 ? 6.055 -8.585 -11.793 1.00 86.00 83 LYS A CA 1
ATOM 648 C C . LYS A 1 83 ? 5.295 -8.332 -10.485 1.00 86.00 83 LYS A C 1
ATOM 650 O O . LYS A 1 83 ? 4.067 -8.428 -10.464 1.00 86.00 83 LYS A O 1
ATOM 655 N N . SER A 1 84 ? 6.014 -8.088 -9.392 1.00 86.38 84 SER A N 1
ATOM 656 C CA . SER A 1 84 ? 5.452 -7.765 -8.077 1.00 86.38 84 SER A CA 1
ATOM 657 C C . SER A 1 84 ? 5.211 -6.265 -7.888 1.00 86.38 84 SER A C 1
ATOM 659 O O . SER A 1 84 ? 4.515 -5.871 -6.951 1.00 86.38 84 SER A O 1
ATOM 661 N N . LEU A 1 85 ? 5.752 -5.437 -8.787 1.00 87.94 85 LEU A N 1
ATOM 662 C CA . LEU A 1 85 ? 5.630 -3.992 -8.760 1.00 87.94 85 LEU A CA 1
ATOM 663 C C . LEU A 1 85 ? 4.203 -3.589 -9.144 1.00 87.94 85 LEU A C 1
ATOM 665 O O . LEU A 1 85 ? 3.869 -3.390 -10.308 1.00 87.94 85 LEU A O 1
ATOM 669 N N . LYS A 1 86 ? 3.338 -3.493 -8.137 1.00 87.38 86 LYS A N 1
ATOM 670 C CA . LYS A 1 86 ? 1.953 -3.038 -8.272 1.00 87.38 86 LYS A CA 1
ATOM 671 C C . LYS A 1 86 ? 1.645 -1.986 -7.226 1.00 87.38 86 LYS A C 1
ATOM 673 O O . LYS A 1 86 ? 2.148 -2.055 -6.103 1.00 87.38 86 LYS A O 1
ATOM 678 N N . CYS A 1 87 ? 0.797 -1.029 -7.578 1.00 88.19 87 CYS A N 1
ATOM 679 C CA . CYS A 1 87 ? 0.297 -0.069 -6.609 1.00 88.19 87 CYS A CA 1
ATOM 680 C C . CYS A 1 87 ? -0.761 -0.764 -5.730 1.00 88.19 87 CYS A C 1
ATOM 682 O O . CYS A 1 87 ? -1.727 -1.315 -6.253 1.00 88.19 87 CYS A O 1
ATOM 684 N N . PRO A 1 88 ? -0.609 -0.788 -4.392 1.00 88.25 88 PRO A N 1
ATOM 685 C CA . PRO A 1 88 ? -1.583 -1.422 -3.497 1.00 88.25 88 PRO A CA 1
ATOM 686 C C . PRO A 1 88 ? -2.886 -0.620 -3.296 1.00 88.25 88 PRO A C 1
ATOM 688 O O . PRO A 1 88 ? -3.734 -1.020 -2.487 1.00 88.25 88 PRO A O 1
ATOM 691 N N . VAL A 1 89 ? -3.042 0.516 -3.984 1.00 85.62 89 VAL A N 1
ATOM 692 C CA . VAL A 1 89 ? -4.312 1.244 -4.119 1.00 85.62 89 VAL A CA 1
ATOM 693 C C . VAL A 1 89 ? -5.131 0.570 -5.225 1.00 85.62 89 VAL A C 1
ATOM 695 O O . VAL A 1 89 ? -4.591 0.192 -6.260 1.00 85.62 89 VAL A O 1
ATOM 698 N N . GLU A 1 90 ? -6.424 0.350 -4.989 1.00 74.25 90 GLU A N 1
ATOM 699 C C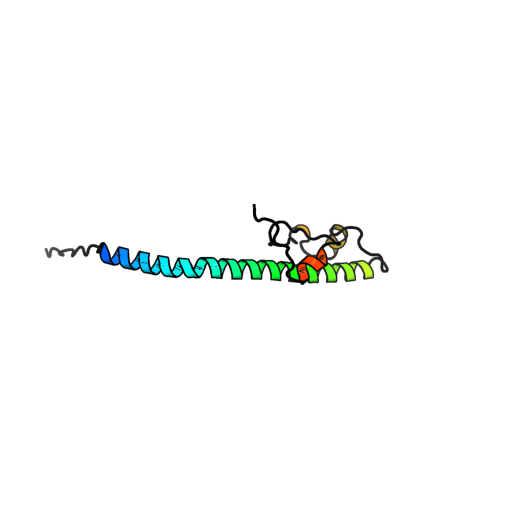A . GLU A 1 90 ? -7.268 -0.385 -5.935 1.00 74.25 90 GLU A CA 1
ATOM 700 C C . GLU A 1 90 ? -7.439 0.375 -7.258 1.00 74.25 90 GLU A C 1
ATOM 702 O O . GLU A 1 90 ? -7.657 1.585 -7.264 1.00 74.25 90 GLU A O 1
ATOM 707 N N . GLY A 1 91 ? -7.369 -0.357 -8.376 1.00 67.19 91 GLY A N 1
ATOM 708 C CA . GLY A 1 91 ? -7.712 0.155 -9.706 1.00 67.19 91 GLY A CA 1
ATOM 709 C C . GLY A 1 91 ? -6.612 0.921 -10.443 1.00 67.19 91 GLY A C 1
ATOM 710 O O . GLY A 1 91 ? -6.905 1.509 -11.479 1.00 67.19 91 GLY A O 1
ATOM 711 N N . THR A 1 92 ? -5.369 0.923 -9.954 1.00 72.31 92 THR A N 1
ATOM 712 C CA . THR A 1 92 ? -4.274 1.655 -10.609 1.00 72.31 92 THR A CA 1
ATOM 713 C C . THR A 1 92 ? -3.043 0.773 -10.808 1.00 72.31 92 THR A C 1
ATOM 715 O O . THR A 1 92 ? -2.310 0.516 -9.856 1.00 72.31 92 THR A O 1
ATOM 718 N N . ASP A 1 93 ? -2.811 0.309 -12.033 1.00 83.19 93 ASP A N 1
ATOM 719 C CA . ASP A 1 93 ? -1.529 -0.277 -12.439 1.00 83.19 93 ASP A CA 1
ATOM 720 C C . ASP A 1 93 ? -0.585 0.833 -12.922 1.00 83.19 93 ASP A C 1
ATOM 722 O O . ASP A 1 93 ? -1.044 1.889 -13.358 1.00 83.19 93 ASP A O 1
ATOM 726 N N . TYR A 1 94 ? 0.727 0.607 -12.850 1.00 87.31 94 TYR A N 1
ATOM 727 C CA . TYR A 1 94 ? 1.699 1.559 -13.385 1.00 87.31 94 TYR A CA 1
ATOM 728 C C . TYR A 1 94 ? 1.729 1.490 -14.912 1.00 87.31 94 TYR A C 1
ATOM 730 O O . TYR A 1 94 ? 1.891 0.412 -15.482 1.00 87.31 94 TYR A O 1
ATOM 738 N N . THR A 1 95 ? 1.634 2.642 -15.562 1.00 86.56 95 THR A N 1
ATOM 739 C CA . THR A 1 95 ? 1.916 2.844 -16.985 1.00 86.56 95 THR A CA 1
ATOM 740 C C . THR A 1 95 ? 2.852 4.043 -17.138 1.00 86.56 95 THR A C 1
ATOM 742 O O . THR A 1 95 ? 3.000 4.851 -16.217 1.00 86.56 95 THR A O 1
ATOM 745 N N . LEU A 1 96 ? 3.515 4.171 -18.290 1.00 86.00 96 LEU A N 1
ATOM 746 C CA . LEU A 1 96 ? 4.409 5.310 -18.537 1.00 86.00 96 LEU A CA 1
ATOM 747 C C . LEU A 1 96 ? 3.648 6.649 -18.515 1.00 86.00 96 LEU A C 1
ATOM 749 O O . LEU A 1 96 ? 4.173 7.642 -18.017 1.00 86.00 96 LEU A O 1
ATOM 753 N N . ASP A 1 97 ? 2.383 6.647 -18.945 1.00 86.19 97 ASP A N 1
ATOM 754 C CA . ASP A 1 97 ? 1.535 7.843 -19.005 1.00 86.19 97 ASP A CA 1
ATOM 755 C C . ASP A 1 97 ? 0.978 8.285 -17.643 1.00 86.19 97 ASP A C 1
ATOM 757 O O . ASP A 1 97 ? 0.720 9.470 -17.438 1.00 86.19 97 ASP A O 1
ATOM 761 N N . ASN A 1 98 ? 0.757 7.348 -16.712 1.00 84.12 98 ASN A N 1
ATOM 762 C CA . ASN A 1 98 ? 0.073 7.628 -15.441 1.00 84.12 98 ASN A CA 1
ATOM 763 C C . ASN A 1 98 ? 1.023 7.753 -14.243 1.00 84.12 98 ASN A C 1
ATOM 765 O O . ASN A 1 98 ? 0.586 7.890 -13.099 1.00 84.12 98 ASN A O 1
ATOM 769 N N . LEU A 1 99 ? 2.333 7.709 -14.486 1.00 87.00 99 LEU A N 1
ATOM 770 C CA . LEU A 1 99 ? 3.330 7.624 -13.428 1.00 87.00 99 LEU A CA 1
ATOM 771 C C . LEU A 1 99 ? 3.291 8.833 -12.474 1.00 87.00 99 LEU A C 1
ATOM 773 O O . LEU A 1 99 ? 3.521 8.689 -11.272 1.00 87.00 99 LEU A O 1
ATOM 777 N N . ASP A 1 100 ? 2.965 10.017 -12.991 1.00 85.50 100 ASP A N 1
ATOM 778 C CA . ASP A 1 100 ? 2.860 11.246 -12.199 1.00 85.50 100 ASP A CA 1
ATOM 779 C C . ASP A 1 100 ? 1.567 11.331 -11.370 1.00 85.50 100 ASP A C 1
ATOM 781 O O . ASP A 1 100 ? 1.574 11.945 -10.299 1.00 85.50 100 ASP A O 1
ATOM 785 N N . ASP A 1 101 ? 0.489 10.646 -11.770 1.00 83.75 101 ASP A N 1
ATOM 786 C CA . ASP A 1 101 ? -0.775 10.616 -11.011 1.00 83.75 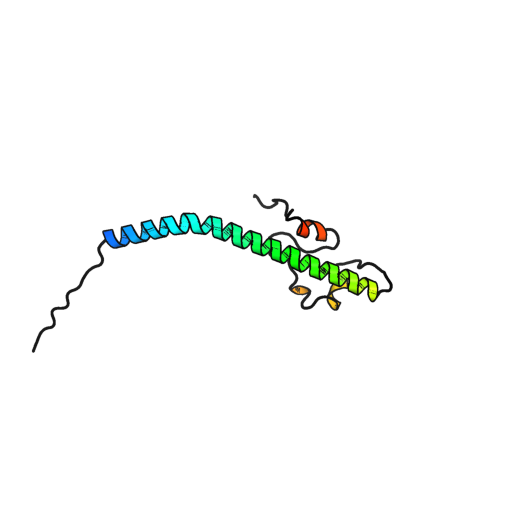101 ASP A CA 1
ATOM 787 C C . ASP A 1 101 ? -0.587 9.987 -9.618 1.00 83.75 101 ASP A C 1
ATOM 789 O O . ASP A 1 101 ? -1.278 10.324 -8.650 1.00 83.75 101 ASP A O 1
ATOM 793 N N . HIS A 1 102 ? 0.417 9.119 -9.499 1.00 82.25 102 HIS A N 1
ATOM 794 C CA . HIS A 1 102 ? 0.803 8.430 -8.275 1.00 82.25 102 HIS A CA 1
ATOM 795 C C . HIS A 1 102 ? 1.711 9.243 -7.335 1.00 82.25 102 HIS A C 1
ATOM 797 O O . HIS A 1 102 ? 1.946 8.807 -6.207 1.00 82.25 102 HIS A O 1
ATOM 803 N N . LEU A 1 103 ? 2.239 10.398 -7.764 1.00 78.69 103 LEU A N 1
ATOM 804 C CA . LEU A 1 103 ? 3.140 11.234 -6.952 1.00 78.69 103 LEU A CA 1
ATOM 805 C C . LEU A 1 103 ? 2.415 12.304 -6.132 1.00 78.69 103 LEU A C 1
ATOM 807 O O . LEU A 1 103 ? 2.900 12.710 -5.079 1.00 78.69 103 LEU A O 1
ATOM 811 N N . ASP A 1 104 ? 1.240 12.730 -6.585 1.00 69.00 104 ASP A N 1
ATOM 812 C CA . ASP A 1 104 ? 0.519 13.857 -5.987 1.00 69.00 104 ASP A CA 1
ATOM 813 C C . ASP A 1 104 ? -0.548 13.431 -4.963 1.00 69.00 104 ASP A C 1
ATOM 815 O O . ASP A 1 104 ? -1.329 14.260 -4.490 1.00 69.00 104 ASP A O 1
ATOM 819 N N . GLY A 1 105 ? -0.670 12.132 -4.667 1.00 62.09 105 GLY A N 1
ATOM 820 C CA . GLY A 1 105 ? -1.824 11.609 -3.926 1.00 62.09 105 GLY A CA 1
ATOM 821 C C . GLY A 1 105 ? -3.154 11.839 -4.663 1.00 62.09 105 GLY A C 1
ATOM 822 O O . GLY A 1 105 ? -4.224 11.660 -4.081 1.00 62.09 105 GLY A O 1
ATOM 823 N N . LYS A 1 106 ? -3.106 12.208 -5.953 1.00 58.31 106 LYS A N 1
ATOM 824 C CA . LYS A 1 106 ? -4.259 12.345 -6.853 1.00 58.31 106 LYS A CA 1
ATOM 825 C C . LYS A 1 106 ? -4.690 10.981 -7.380 1.00 58.31 106 LYS A C 1
ATOM 827 O O . LYS A 1 106 ? -4.963 10.800 -8.560 1.00 58.31 106 LYS A O 1
ATOM 832 N N . HIS A 1 107 ? -4.840 10.021 -6.478 1.00 59.19 107 HIS A N 1
ATOM 833 C CA . HIS A 1 107 ? -5.704 8.891 -6.758 1.00 59.19 107 HIS A CA 1
ATOM 834 C C . HIS A 1 107 ? -7.126 9.442 -6.785 1.00 59.19 107 HIS A C 1
ATOM 836 O O . HIS A 1 107 ? -7.755 9.625 -5.739 1.00 59.19 107 HIS A O 1
ATOM 842 N N . ASN A 1 108 ? -7.599 9.809 -7.978 1.00 48.44 108 ASN A N 1
ATOM 843 C CA . ASN A 1 108 ? -8.979 10.216 -8.167 1.00 48.44 108 ASN A CA 1
ATOM 844 C C . ASN A 1 108 ? -9.870 9.133 -7.561 1.00 48.44 108 ASN A C 1
ATOM 846 O O . ASN A 1 108 ? -9.870 7.984 -7.992 1.00 48.44 108 ASN A O 1
ATOM 850 N N . SER A 1 109 ? -10.600 9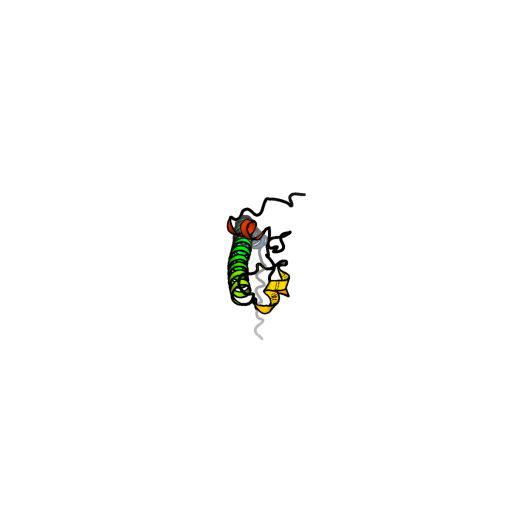.548 -6.527 1.00 50.25 109 SER A N 1
ATOM 851 C CA . SER A 1 109 ? -11.837 8.957 -6.037 1.00 50.25 109 SER A CA 1
ATOM 852 C C . SER A 1 109 ? -12.631 8.368 -7.206 1.00 50.25 109 SER A C 1
ATOM 854 O O . SER A 1 109 ? -13.343 9.089 -7.902 1.00 50.25 109 SER A O 1
ATOM 856 N N . GLY A 1 110 ? -12.486 7.068 -7.428 1.00 47.41 110 GLY A N 1
ATOM 857 C CA . GLY A 1 110 ? -13.010 6.400 -8.609 1.00 47.41 110 GLY A CA 1
ATOM 858 C C . GLY A 1 110 ? -13.322 4.937 -8.354 1.00 47.41 110 GLY A C 1
ATOM 859 O O . GLY A 1 110 ? -12.961 4.110 -9.169 1.00 47.41 110 GLY A O 1
ATOM 860 N N . THR A 1 111 ? -13.954 4.632 -7.221 1.00 45.16 111 THR A N 1
ATOM 861 C CA . THR A 1 111 ? -14.869 3.487 -7.032 1.00 45.16 111 THR A CA 1
ATOM 862 C C . THR A 1 111 ? -15.715 3.765 -5.787 1.00 45.16 111 THR A C 1
ATOM 864 O O . THR A 1 111 ? -15.581 3.166 -4.725 1.00 45.16 111 THR A O 1
ATOM 867 N N . GLY A 1 112 ? -16.557 4.788 -5.910 1.00 42.38 112 GLY A N 1
ATOM 868 C CA . GLY A 1 112 ? -17.793 4.871 -5.150 1.00 42.38 112 GLY A CA 1
ATOM 869 C C . GLY A 1 112 ? -18.924 4.423 -6.061 1.00 42.38 112 GLY A C 1
ATOM 870 O O . GLY A 1 112 ? -19.591 5.287 -6.614 1.00 42.38 112 GLY A O 1
ATOM 871 N N . GLU A 1 113 ? -19.082 3.110 -6.223 1.00 36.06 113 GLU A N 1
ATOM 872 C CA . GLU A 1 113 ? -20.327 2.403 -6.565 1.00 36.06 113 GLU A CA 1
ATOM 873 C C . GLU A 1 113 ? -20.313 1.034 -5.876 1.00 36.06 113 GLU A C 1
ATOM 875 O O . GLU A 1 113 ? -19.269 0.346 -5.954 1.00 36.06 113 GLU A O 1
#

Sequence (113 aa):
MMKFLRSNKGFTLVELLIVVVIIGILVAIAIPVYSEITRSAKERACESNVRIIKSAILQYQVAENGDEPDDIEDLAPYIEDFKSLKCPVEGTDYTLDNLDDHLDGKHNSGTGE

Radius of gyration: 26.68 Å; chains: 1; bounding box: 46×50×80 Å

pLDDT: mean 85.31, std 14.3, range [36.06, 98.12]

Foldseek 3Di:
DDDDPDPPDDDDPVNVVVVVVVVVVVCVVCVVVVVVVVVVVLLVLLQVLLVQLVVLQVVLCVVVVRDGDPWSVSSVVVDPPSVPSARPPPPDGDIPVCSVCSNPSVPPPPPPD